Protein AF-A0A2N9APJ2-F1 (afdb_monomer_lite)

Foldseek 3Di:
DDDDDDDDDPVNVVVVVVVVVVPPDPPPVDFDDWDDDPQKTKGKFWFAWDWQALVVDVPLPDPVNLVVCVVVVARSRTRGGHTFIKIWMDHPPDIDIGDQWDCQPRHPRGPRSQVVCVVVVHHPDPPVVPPPFDQPPVVPRDGPDDDPPDDPPPPDDPPDDD

Sequence (162 aa):
MPPMLPLPTRRAVLAAGACLSILRFPEARAAAPADRVGAFTVTPLRDGHFPLEPSMIPGADSEAGRALLAQAGLPPSGPSPEPVNAFLIRRGARHGLLDAGCGTVFGPGFDRVTAALAAEGVAARPDRDRMADPPPCGPCGRPAHGRWPRPLRQCRAGASGA

Structure (mmCIF, N/CA/C/O backbone):
data_AF-A0A2N9APJ2-F1
#
_entry.id   AF-A0A2N9APJ2-F1
#
loop_
_atom_site.group_PDB
_atom_site.id
_atom_site.type_symbol
_atom_site.label_atom_id
_atom_site.label_alt_id
_atom_site.label_comp_id
_atom_site.label_asym_id
_atom_site.label_entity_id
_atom_site.label_seq_id
_atom_site.pdbx_PDB_ins_code
_atom_site.Cartn_x
_atom_site.Cartn_y
_atom_s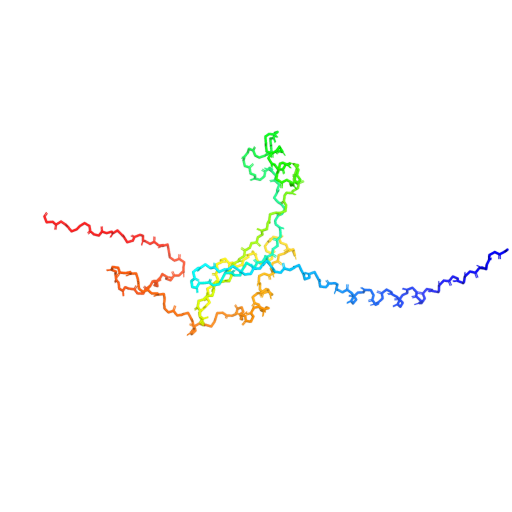ite.Cartn_z
_atom_site.occupancy
_atom_site.B_iso_or_equiv
_atom_site.auth_seq_id
_atom_site.auth_comp_id
_atom_site.auth_asym_id
_atom_site.auth_atom_id
_atom_site.pdbx_PDB_model_num
ATOM 1 N N . MET A 1 1 ? 33.949 -49.002 10.512 1.00 46.25 1 MET A N 1
ATOM 2 C CA . MET A 1 1 ? 32.726 -49.406 9.789 1.00 46.25 1 MET A CA 1
ATOM 3 C C . MET A 1 1 ? 31.596 -48.484 10.222 1.00 46.25 1 MET A C 1
ATOM 5 O O . MET A 1 1 ? 31.302 -48.485 11.412 1.00 46.25 1 MET A O 1
ATOM 9 N N . PRO A 1 2 ? 31.039 -47.637 9.343 1.00 47.94 2 PRO A N 1
ATOM 10 C CA . PRO A 1 2 ? 29.890 -46.808 9.702 1.00 47.94 2 PRO A CA 1
ATOM 11 C C . PRO A 1 2 ? 28.606 -47.661 9.746 1.00 47.94 2 PRO A C 1
ATOM 13 O O . PRO A 1 2 ? 28.452 -48.547 8.901 1.00 47.94 2 PRO A O 1
ATOM 16 N N . PRO A 1 3 ? 27.688 -47.438 10.705 1.00 60.53 3 PRO A N 1
ATOM 17 C CA . PRO A 1 3 ? 26.422 -48.163 10.753 1.00 60.53 3 PRO A CA 1
ATOM 18 C C . PRO A 1 3 ? 25.506 -47.742 9.593 1.00 60.53 3 PRO A C 1
ATOM 20 O O . PRO A 1 3 ? 25.319 -46.554 9.331 1.00 60.53 3 PRO A O 1
ATOM 23 N N . MET A 1 4 ? 24.917 -48.727 8.909 1.00 57.53 4 MET A N 1
ATOM 24 C CA . MET A 1 4 ? 23.855 -48.511 7.924 1.00 57.53 4 MET A CA 1
ATOM 25 C C . MET A 1 4 ? 22.570 -48.088 8.644 1.00 57.53 4 MET A C 1
ATOM 27 O O . MET A 1 4 ? 22.011 -48.853 9.428 1.00 57.53 4 MET A O 1
ATOM 31 N N . LEU A 1 5 ? 22.091 -46.878 8.363 1.00 64.69 5 LEU A N 1
ATOM 32 C CA . LEU A 1 5 ? 20.770 -46.427 8.796 1.00 64.69 5 LEU A CA 1
ATOM 33 C C . LEU A 1 5 ? 19.684 -47.082 7.918 1.00 64.69 5 LEU A C 1
ATOM 35 O O . LEU A 1 5 ? 19.868 -47.178 6.701 1.00 64.69 5 LEU A O 1
ATOM 39 N N . PRO A 1 6 ? 18.558 -47.536 8.496 1.00 72.19 6 PRO A N 1
ATOM 40 C CA . PRO A 1 6 ? 17.482 -48.158 7.734 1.00 72.19 6 PRO A CA 1
ATOM 41 C C . PRO A 1 6 ? 16.787 -47.144 6.817 1.00 72.19 6 PRO A C 1
ATOM 43 O O . PRO A 1 6 ? 16.498 -46.013 7.209 1.00 72.19 6 PRO A O 1
ATOM 46 N N . LEU A 1 7 ? 16.490 -47.578 5.589 1.00 69.75 7 LEU A N 1
ATOM 47 C CA . LEU A 1 7 ? 15.771 -46.782 4.596 1.00 69.75 7 LEU A CA 1
ATOM 48 C C . LEU A 1 7 ? 14.324 -46.526 5.060 1.00 69.75 7 LEU A C 1
ATOM 50 O O . LEU A 1 7 ? 13.632 -47.468 5.463 1.00 69.75 7 LEU A O 1
ATOM 54 N N . PRO A 1 8 ? 13.833 -45.276 4.996 1.00 70.31 8 PRO A N 1
ATOM 55 C CA . PRO A 1 8 ? 12.484 -44.943 5.430 1.00 70.31 8 PRO A CA 1
ATOM 56 C C . PRO A 1 8 ? 11.440 -45.606 4.525 1.00 70.31 8 PRO A C 1
ATOM 58 O O . PRO A 1 8 ? 11.545 -45.613 3.299 1.00 70.31 8 PRO A O 1
ATOM 61 N N . THR A 1 9 ? 10.399 -46.168 5.137 1.00 78.44 9 THR A N 1
ATOM 62 C CA . THR A 1 9 ? 9.324 -46.844 4.403 1.00 78.44 9 THR A CA 1
ATOM 63 C C . THR A 1 9 ? 8.399 -45.837 3.715 1.00 78.44 9 THR A C 1
ATOM 65 O O . THR A 1 9 ? 8.180 -44.726 4.198 1.00 78.44 9 THR A O 1
ATOM 68 N N . ARG A 1 10 ? 7.766 -46.248 2.608 1.00 68.56 10 ARG A N 1
ATOM 69 C CA . ARG A 1 10 ? 6.810 -45.421 1.842 1.00 68.56 10 ARG A CA 1
ATOM 70 C C . ARG A 1 10 ? 5.677 -44.841 2.707 1.00 68.56 10 ARG A C 1
ATOM 72 O O . ARG A 1 10 ? 5.189 -43.750 2.434 1.00 68.56 10 ARG A O 1
ATOM 79 N N . ARG A 1 11 ? 5.283 -45.550 3.774 1.00 66.88 11 ARG A N 1
ATOM 80 C CA . ARG A 1 11 ? 4.289 -45.085 4.759 1.00 66.88 11 ARG A CA 1
ATOM 81 C C . ARG A 1 11 ? 4.817 -43.955 5.646 1.00 66.88 11 ARG A C 1
ATOM 83 O O . ARG A 1 11 ? 4.073 -43.017 5.905 1.00 66.88 11 ARG A O 1
ATOM 90 N N . ALA A 1 12 ? 6.084 -44.010 6.059 1.00 66.44 12 ALA A N 1
ATOM 91 C CA . ALA A 1 12 ? 6.709 -42.946 6.846 1.00 66.44 12 ALA A CA 1
ATOM 92 C C . ALA A 1 12 ? 6.834 -41.639 6.042 1.00 66.44 12 ALA A C 1
ATOM 94 O O . ALA A 1 12 ? 6.592 -40.561 6.576 1.00 66.44 12 ALA A O 1
ATOM 95 N N . VAL A 1 13 ? 7.118 -41.738 4.737 1.00 67.75 13 VAL A N 1
ATOM 96 C CA . VAL A 1 13 ? 7.186 -40.577 3.831 1.00 67.75 13 VAL A CA 1
ATOM 97 C C . VAL A 1 13 ? 5.815 -39.907 3.654 1.00 67.75 13 VAL A C 1
ATOM 99 O O . VAL A 1 13 ? 5.717 -38.684 3.713 1.00 67.75 13 VAL A O 1
ATOM 102 N N . LEU A 1 14 ? 4.740 -40.688 3.491 1.00 67.56 14 LEU A N 1
ATOM 103 C CA . LEU A 1 14 ? 3.379 -40.152 3.333 1.00 67.56 14 LEU A CA 1
ATOM 104 C C . LEU A 1 14 ? 2.840 -39.499 4.617 1.00 67.56 14 LEU A C 1
ATOM 106 O O . LEU A 1 14 ? 2.198 -38.454 4.543 1.00 67.56 14 LEU A O 1
ATOM 110 N N . ALA A 1 15 ? 3.130 -40.074 5.789 1.00 62.03 15 ALA A N 1
ATOM 111 C CA . ALA A 1 15 ? 2.715 -39.508 7.074 1.00 62.03 15 ALA A CA 1
ATOM 112 C C . ALA A 1 15 ? 3.416 -38.171 7.383 1.00 62.03 15 ALA A C 1
ATOM 114 O O . ALA A 1 15 ? 2.785 -37.252 7.900 1.00 62.03 15 ALA A O 1
ATOM 115 N N . ALA A 1 16 ? 4.693 -38.029 7.013 1.00 59.81 16 ALA A N 1
ATOM 116 C CA . ALA A 1 16 ? 5.434 -36.780 7.187 1.00 59.81 16 ALA A CA 1
ATOM 117 C C . ALA A 1 16 ? 4.922 -35.647 6.270 1.00 59.81 16 ALA A C 1
ATOM 119 O O . ALA A 1 16 ? 4.908 -34.486 6.676 1.00 59.81 16 ALA A O 1
ATOM 120 N N . GLY A 1 17 ? 4.449 -35.974 5.060 1.00 59.44 17 GLY A N 1
ATOM 121 C CA . GLY A 1 17 ? 3.910 -34.993 4.110 1.00 59.44 17 GLY A CA 1
ATOM 122 C C . GLY A 1 17 ? 2.590 -34.348 4.551 1.00 59.44 17 GLY A C 1
ATOM 123 O O . GLY A 1 17 ? 2.384 -33.160 4.310 1.00 59.44 17 GLY A O 1
ATOM 124 N N . ALA A 1 18 ? 1.725 -35.092 5.249 1.00 58.78 18 ALA A N 1
ATOM 125 C CA . ALA A 1 18 ? 0.428 -34.590 5.718 1.00 58.78 18 ALA A CA 1
ATOM 126 C C . ALA A 1 18 ? 0.551 -33.518 6.820 1.00 58.78 18 ALA A C 1
ATOM 128 O O . ALA A 1 18 ? -0.299 -32.636 6.928 1.00 58.78 18 ALA A O 1
ATOM 129 N N . CYS A 1 19 ? 1.625 -33.555 7.614 1.00 52.44 19 CYS A N 1
ATOM 130 C CA . CYS A 1 19 ? 1.873 -32.561 8.662 1.00 52.44 19 CYS A CA 1
ATOM 131 C C . CYS A 1 19 ? 2.494 -31.262 8.121 1.00 52.44 19 CYS A C 1
ATOM 133 O O . CYS A 1 19 ? 2.346 -30.209 8.741 1.00 52.44 19 CYS A O 1
ATOM 135 N N . LEU A 1 20 ? 3.153 -31.302 6.955 1.00 53.88 20 LEU A N 1
ATOM 136 C CA . LEU A 1 20 ? 3.825 -30.133 6.380 1.00 53.88 20 LEU A CA 1
ATOM 137 C C . LEU A 1 20 ? 2.824 -29.074 5.881 1.00 53.88 20 LEU A C 1
ATOM 139 O O . LEU A 1 20 ? 3.114 -27.882 5.918 1.00 53.88 20 LEU A O 1
ATOM 143 N N . SER A 1 21 ? 1.610 -29.485 5.497 1.00 54.28 21 SER A N 1
ATOM 144 C CA . SER A 1 21 ? 0.533 -28.588 5.043 1.00 54.28 21 SER A CA 1
ATOM 145 C C . SER A 1 21 ? -0.063 -27.712 6.154 1.00 54.28 21 SER A C 1
ATOM 147 O O . SER A 1 21 ? -0.776 -26.753 5.860 1.00 54.28 21 SER A O 1
ATOM 149 N N . ILE A 1 22 ? 0.203 -28.041 7.423 1.00 58.25 22 ILE A N 1
ATOM 150 C CA . ILE A 1 22 ? -0.331 -27.326 8.593 1.00 58.25 22 ILE A CA 1
ATOM 151 C C . ILE A 1 22 ? 0.607 -26.185 9.017 1.00 58.25 22 ILE A C 1
ATOM 153 O O . ILE A 1 22 ? 0.180 -25.245 9.687 1.00 58.25 22 ILE A O 1
ATOM 157 N N . LEU A 1 23 ? 1.864 -26.192 8.562 1.00 49.44 23 LEU A N 1
ATOM 158 C CA . LEU A 1 23 ? 2.811 -25.103 8.794 1.00 49.44 23 LEU A CA 1
ATOM 159 C C . LEU A 1 23 ? 2.537 -23.937 7.832 1.00 49.44 23 LEU A C 1
ATOM 161 O O . LEU A 1 23 ? 3.341 -23.598 6.968 1.00 49.44 23 LEU A O 1
ATOM 165 N N . ARG A 1 24 ? 1.382 -23.288 7.998 1.00 53.56 24 ARG A N 1
ATOM 166 C CA . ARG A 1 24 ? 1.217 -21.903 7.558 1.00 53.56 24 ARG A CA 1
ATOM 167 C C . ARG A 1 24 ? 2.033 -21.046 8.510 1.00 53.56 24 ARG A C 1
ATOM 169 O O . ARG A 1 24 ? 1.577 -20.736 9.607 1.00 53.56 24 ARG A O 1
ATOM 176 N N . PHE A 1 25 ? 3.241 -20.677 8.098 1.00 48.91 25 PHE A N 1
ATOM 177 C CA . PHE A 1 25 ? 3.931 -19.571 8.742 1.00 48.91 25 PHE A CA 1
ATOM 178 C C . PHE A 1 25 ? 3.023 -18.351 8.602 1.00 48.91 25 PHE A C 1
ATOM 180 O O . PHE A 1 25 ? 2.682 -17.991 7.470 1.00 48.91 25 PHE A O 1
ATOM 187 N N . PRO A 1 26 ? 2.569 -17.732 9.704 1.00 47.62 26 PRO A N 1
ATOM 188 C CA . PRO A 1 26 ? 1.981 -16.423 9.581 1.00 47.62 26 PRO A CA 1
ATOM 189 C C . PRO A 1 26 ? 3.100 -15.549 9.029 1.00 47.62 26 PRO A C 1
ATOM 191 O O . PRO A 1 26 ? 4.076 -15.267 9.722 1.00 47.62 26 PRO A O 1
ATOM 194 N N . GLU A 1 27 ? 2.979 -15.116 7.778 1.00 50.16 27 GLU A N 1
ATOM 195 C CA . GLU A 1 27 ? 3.736 -13.966 7.308 1.00 50.16 27 GLU A CA 1
ATOM 196 C C . GLU A 1 27 ? 3.102 -12.738 7.971 1.00 50.16 27 GLU A C 1
ATOM 198 O O . GLU A 1 27 ? 2.459 -11.900 7.342 1.00 50.16 27 GLU A O 1
ATOM 203 N N . ALA A 1 28 ? 3.220 -12.678 9.302 1.00 46.41 28 ALA A N 1
ATOM 204 C CA . ALA A 1 28 ? 2.922 -11.521 10.117 1.00 46.41 28 ALA A CA 1
ATOM 205 C C . ALA A 1 28 ? 4.030 -10.515 9.832 1.00 46.41 28 ALA A C 1
ATOM 207 O O . ALA A 1 28 ? 4.947 -10.289 10.618 1.00 46.41 28 ALA A O 1
ATOM 208 N N . ARG A 1 29 ? 3.993 -9.960 8.625 1.00 54.19 29 ARG A N 1
ATOM 209 C CA . ARG A 1 29 ? 4.862 -8.867 8.248 1.00 54.19 29 ARG A CA 1
ATOM 210 C C . ARG A 1 29 ? 4.371 -7.689 9.062 1.00 54.19 29 ARG A C 1
ATOM 212 O O . ARG A 1 29 ? 3.262 -7.221 8.808 1.00 54.19 29 ARG A O 1
ATOM 219 N N . ALA A 1 30 ? 5.164 -7.299 10.062 1.00 53.09 30 ALA A N 1
ATOM 220 C CA . ALA A 1 30 ? 4.815 -6.270 11.031 1.00 53.09 30 ALA A CA 1
ATOM 221 C C . ALA A 1 30 ? 4.068 -5.124 10.336 1.00 53.09 30 ALA A C 1
ATOM 223 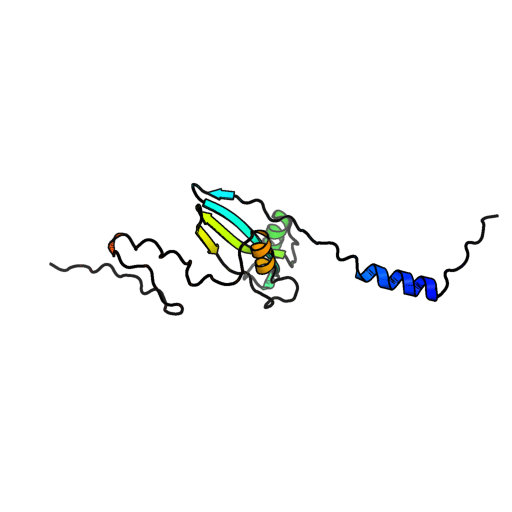O O . ALA A 1 30 ? 4.525 -4.604 9.304 1.00 53.09 30 ALA A O 1
ATOM 224 N N . ALA A 1 31 ? 2.882 -4.808 10.858 1.00 64.69 31 ALA A N 1
ATOM 225 C CA . ALA A 1 31 ? 2.186 -3.592 10.484 1.00 64.69 31 ALA A CA 1
ATOM 226 C C . ALA A 1 31 ? 3.168 -2.436 10.688 1.00 64.69 31 ALA A C 1
ATOM 228 O O . ALA A 1 31 ? 3.911 -2.420 11.676 1.00 64.69 31 ALA A O 1
ATOM 229 N N . ALA A 1 32 ? 3.234 -1.518 9.725 1.00 72.62 32 ALA A N 1
ATOM 230 C CA . ALA A 1 32 ? 4.030 -0.322 9.943 1.00 72.62 32 ALA A CA 1
ATOM 231 C C . ALA A 1 32 ? 3.459 0.413 11.174 1.00 72.62 32 ALA A C 1
ATOM 233 O O . ALA A 1 32 ? 2.242 0.378 11.391 1.00 72.62 32 ALA A O 1
ATOM 234 N N . PRO A 1 33 ? 4.324 0.986 12.029 1.00 84.31 33 PRO A N 1
ATOM 235 C CA . PRO A 1 33 ? 3.881 1.610 13.266 1.00 84.31 33 PRO A CA 1
ATOM 236 C C . PRO A 1 33 ? 2.884 2.731 12.967 1.00 84.31 33 PRO A C 1
ATOM 238 O O . PRO A 1 33 ? 2.972 3.400 11.940 1.00 84.31 33 PRO A O 1
ATOM 241 N N . ALA A 1 34 ? 1.920 2.918 13.866 1.00 92.25 34 ALA A N 1
ATOM 242 C CA . ALA A 1 34 ? 0.980 4.019 13.755 1.00 92.25 34 ALA A CA 1
ATOM 243 C C . ALA A 1 34 ? 1.656 5.341 14.137 1.00 92.25 34 ALA A C 1
ATOM 245 O O . ALA A 1 34 ? 2.321 5.430 15.172 1.00 92.25 34 ALA A O 1
ATOM 246 N N . ASP A 1 35 ? 1.402 6.378 13.347 1.00 94.94 35 ASP A N 1
ATOM 247 C CA . ASP A 1 35 ? 1.948 7.713 13.553 1.00 94.94 35 ASP A CA 1
ATOM 248 C C . ASP A 1 35 ? 0.916 8.657 14.173 1.00 94.94 35 ASP A C 1
ATOM 250 O O . ASP A 1 35 ? -0.294 8.564 13.949 1.00 94.94 35 ASP A O 1
ATOM 254 N N . ARG A 1 36 ? 1.400 9.615 14.966 1.00 97.00 36 ARG A N 1
ATOM 255 C CA . ARG A 1 36 ? 0.579 10.675 15.563 1.00 97.00 36 ARG A CA 1
ATOM 256 C C . ARG A 1 36 ? 0.704 11.950 14.740 1.00 97.00 36 ARG A C 1
ATOM 258 O O . ARG A 1 36 ? 1.784 12.520 14.639 1.00 97.00 36 ARG A O 1
ATOM 265 N N . VAL A 1 37 ? -0.423 12.447 14.235 1.00 96.19 37 VAL A N 1
ATOM 266 C CA . VAL A 1 37 ? -0.513 13.724 13.514 1.00 96.19 37 VAL A CA 1
ATOM 267 C C . VAL A 1 37 ? -1.491 14.626 14.260 1.00 96.19 37 VAL A C 1
ATOM 269 O O . VAL A 1 37 ? -2.708 14.534 14.101 1.00 96.19 37 VAL A O 1
ATOM 272 N N . GLY A 1 38 ? -0.972 15.477 15.147 1.00 96.62 38 GLY A N 1
ATOM 273 C CA . GLY A 1 38 ? -1.802 16.286 16.042 1.00 96.62 38 GLY A CA 1
ATOM 274 C C . GLY A 1 38 ? -2.732 15.418 16.902 1.00 96.62 38 GLY A C 1
ATOM 275 O O . GLY A 1 38 ? -2.275 14.591 17.689 1.00 96.62 38 GLY A O 1
ATOM 276 N N . ALA A 1 39 ? -4.047 15.602 16.746 1.00 95.38 39 ALA A N 1
ATOM 277 C CA . ALA A 1 39 ? -5.073 14.829 17.455 1.00 95.38 39 ALA A CA 1
ATOM 278 C C . ALA A 1 39 ? -5.437 13.492 16.777 1.00 95.38 39 ALA A C 1
ATOM 280 O O . ALA A 1 39 ? -6.352 12.806 17.243 1.00 95.38 39 ALA A O 1
ATOM 281 N N . PHE A 1 40 ? -4.780 13.153 15.666 1.00 96.56 40 PHE A N 1
ATOM 282 C CA . PHE A 1 40 ? -5.045 11.948 14.894 1.00 96.56 40 PHE A CA 1
ATOM 283 C C . PHE A 1 40 ? -3.990 10.873 15.158 1.00 96.56 40 PHE A C 1
ATOM 285 O O . PHE A 1 40 ? -2.805 11.174 15.303 1.00 96.56 40 PHE A O 1
ATOM 292 N N . THR A 1 41 ? -4.430 9.620 15.164 1.00 96.38 41 THR A N 1
ATOM 293 C CA . THR A 1 41 ? -3.562 8.448 15.003 1.00 96.38 41 THR A CA 1
ATOM 294 C C . THR A 1 41 ? -3.782 7.897 13.600 1.00 96.38 41 THR A C 1
ATOM 296 O O . THR A 1 41 ? -4.927 7.644 13.229 1.00 96.38 41 THR A O 1
ATOM 299 N N . VAL A 1 42 ? -2.716 7.731 12.824 1.00 96.12 42 VAL A N 1
ATOM 300 C CA . VAL A 1 42 ? -2.741 7.230 11.448 1.00 96.12 42 VAL A CA 1
ATOM 301 C C . VAL A 1 42 ? -2.018 5.890 11.417 1.00 96.12 42 VAL A C 1
ATOM 303 O O . VAL A 1 42 ? -0.815 5.834 11.645 1.00 96.12 42 VAL A O 1
ATOM 306 N N . THR A 1 43 ? -2.747 4.815 11.141 1.00 95.44 43 THR A N 1
ATOM 307 C CA . THR A 1 43 ? -2.199 3.463 11.019 1.00 95.44 43 THR A CA 1
ATOM 308 C C . THR A 1 43 ? -2.128 3.086 9.537 1.00 95.44 43 THR A C 1
ATOM 310 O O . THR A 1 43 ? -3.179 2.932 8.904 1.00 95.44 43 THR A O 1
ATOM 313 N N . PRO A 1 44 ? -0.927 2.941 8.953 1.00 95.31 44 PRO A N 1
ATOM 314 C CA . PRO A 1 44 ? -0.774 2.419 7.599 1.00 95.31 44 PRO A CA 1
ATOM 315 C C . PRO A 1 44 ? -1.149 0.932 7.539 1.00 95.31 44 PRO A C 1
ATOM 317 O O . PRO A 1 44 ? -0.683 0.114 8.331 1.00 95.31 44 PRO A O 1
ATOM 320 N N . LEU A 1 45 ? -1.968 0.571 6.557 1.00 94.06 45 LEU A N 1
ATOM 321 C CA . LEU A 1 45 ? -2.424 -0.790 6.292 1.00 94.06 45 LEU A CA 1
ATOM 322 C C . LEU A 1 45 ? -1.885 -1.227 4.929 1.00 94.06 45 LEU A C 1
ATOM 324 O O . LEU A 1 45 ? -2.225 -0.631 3.910 1.00 94.06 45 LEU A O 1
ATOM 328 N N . ARG A 1 46 ? -1.050 -2.268 4.891 1.00 94.56 46 ARG A N 1
ATOM 329 C CA . ARG A 1 46 ? -0.444 -2.749 3.640 1.00 94.56 46 ARG A CA 1
ATOM 330 C C . ARG A 1 46 ? -1.325 -3.803 2.977 1.00 94.56 46 ARG A C 1
ATOM 332 O O . ARG A 1 46 ? -1.573 -4.848 3.573 1.00 94.56 46 ARG A O 1
ATOM 339 N N . ASP A 1 47 ? -1.726 -3.552 1.735 1.00 95.25 47 ASP A N 1
ATOM 340 C CA . ASP A 1 47 ? -2.524 -4.467 0.915 1.00 95.25 47 ASP A CA 1
ATOM 341 C C . ASP A 1 47 ? -1.648 -5.530 0.236 1.00 95.25 47 ASP A C 1
ATOM 343 O O . ASP A 1 47 ? -1.915 -6.728 0.288 1.00 95.25 47 ASP A O 1
ATOM 347 N N . GLY A 1 48 ? -0.530 -5.101 -0.344 1.00 93.81 48 GLY A N 1
ATOM 348 C CA . GLY A 1 48 ? 0.375 -5.963 -1.098 1.00 93.81 48 GLY A CA 1
ATOM 349 C C . GLY A 1 48 ? 1.523 -5.176 -1.714 1.00 93.81 48 GLY A C 1
ATOM 350 O O . GLY A 1 48 ? 1.732 -4.015 -1.364 1.00 93.81 48 GLY A O 1
ATOM 351 N N . HIS A 1 49 ? 2.263 -5.821 -2.616 1.00 94.81 49 HIS A N 1
ATOM 352 C CA . HIS A 1 49 ? 3.283 -5.162 -3.431 1.00 94.81 49 HIS A CA 1
ATOM 353 C C . HIS A 1 49 ? 2.946 -5.358 -4.903 1.00 94.81 49 HIS A C 1
ATOM 355 O O . HIS A 1 49 ? 2.776 -6.490 -5.358 1.00 94.81 49 HIS A O 1
ATOM 361 N N . PHE A 1 50 ? 2.846 -4.254 -5.627 1.00 95.06 50 PHE A N 1
ATOM 362 C CA . PHE A 1 50 ? 2.669 -4.233 -7.063 1.00 95.06 50 PHE A CA 1
ATOM 363 C C . PHE A 1 50 ? 4.036 -4.372 -7.745 1.00 95.06 50 PHE A C 1
ATOM 365 O O . PHE A 1 50 ? 4.924 -3.570 -7.457 1.00 95.06 50 PHE A O 1
ATOM 372 N N . PRO A 1 51 ? 4.237 -5.383 -8.613 1.00 95.12 51 PRO A N 1
ATOM 373 C CA . PRO A 1 51 ? 5.484 -5.559 -9.346 1.00 95.12 51 PRO A CA 1
ATOM 374 C C . PRO A 1 51 ? 5.534 -4.553 -10.501 1.00 95.12 51 PRO A C 1
ATOM 376 O O . PRO A 1 51 ? 5.124 -4.844 -11.623 1.00 95.12 51 PRO A O 1
ATOM 379 N N . LEU A 1 52 ? 5.987 -3.340 -10.205 1.00 95.06 52 LEU A N 1
ATOM 380 C CA . LEU A 1 52 ? 6.046 -2.254 -11.170 1.00 95.06 52 LEU A CA 1
ATOM 381 C C . LEU A 1 52 ? 7.238 -2.454 -12.109 1.00 95.06 52 LEU A C 1
ATOM 383 O O . LEU A 1 52 ? 8.391 -2.346 -11.685 1.00 95.06 52 LEU A O 1
ATOM 387 N N . GLU A 1 53 ? 6.971 -2.695 -13.390 1.00 96.88 53 GLU A N 1
ATOM 388 C CA . GLU A 1 53 ? 8.030 -2.716 -14.402 1.00 96.88 53 GLU A CA 1
ATOM 389 C C . GLU A 1 53 ? 8.369 -1.290 -14.858 1.00 96.88 53 GLU A C 1
ATOM 391 O O . GLU A 1 53 ? 7.450 -0.499 -15.099 1.00 96.88 53 GLU A O 1
ATOM 396 N N . PRO A 1 54 ? 9.656 -0.948 -15.065 1.00 95.94 54 PRO A N 1
ATOM 397 C CA . PRO A 1 54 ? 10.053 0.356 -15.596 1.00 95.94 54 PRO A CA 1
ATOM 398 C C . PRO A 1 54 ? 9.346 0.719 -16.908 1.00 95.94 54 PRO A C 1
ATOM 400 O O . PRO A 1 54 ? 9.009 1.877 -17.129 1.00 95.94 54 PRO A O 1
ATOM 403 N N . SER A 1 55 ? 9.030 -0.266 -17.752 1.00 96.00 55 SER A N 1
ATOM 404 C CA . SER A 1 55 ? 8.295 -0.055 -19.005 1.00 96.00 55 SER A CA 1
ATOM 405 C C . SER A 1 55 ? 6.861 0.465 -18.814 1.00 96.00 55 SER A C 1
ATOM 407 O O . SER A 1 55 ? 6.259 0.944 -19.773 1.00 96.00 55 SER A O 1
ATOM 409 N N . MET A 1 56 ? 6.293 0.377 -17.605 1.00 95.62 56 MET A N 1
ATOM 410 C CA . MET A 1 56 ? 4.967 0.921 -17.281 1.00 95.62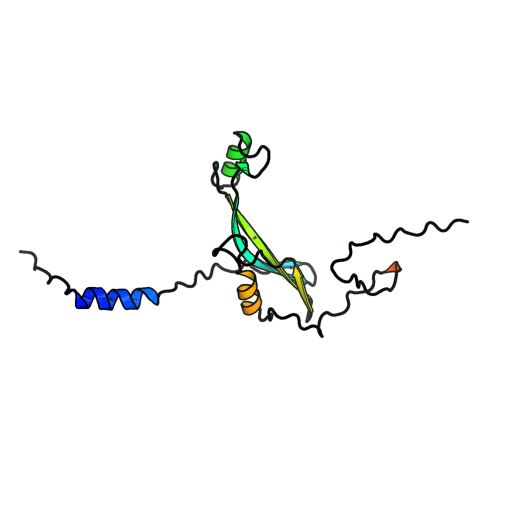 56 MET A CA 1
ATOM 411 C C . MET A 1 56 ? 4.995 2.433 -17.014 1.00 95.62 56 MET A C 1
ATOM 413 O O . MET A 1 56 ? 3.947 3.077 -17.070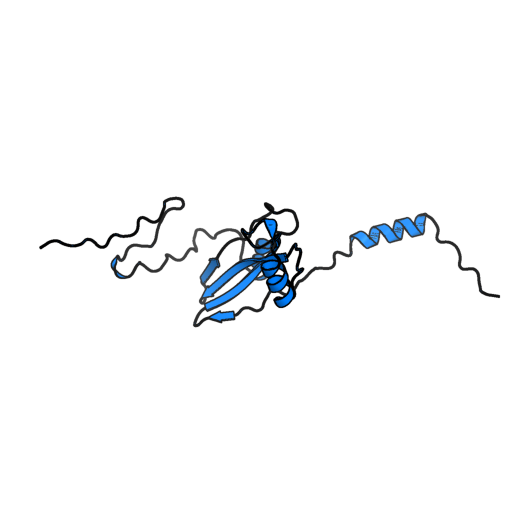 1.00 95.62 56 MET A O 1
ATOM 417 N N . ILE A 1 57 ? 6.169 3.007 -16.724 1.00 93.88 57 ILE A N 1
ATOM 418 C CA . ILE A 1 57 ? 6.341 4.441 -16.480 1.00 93.88 57 ILE A CA 1
ATOM 419 C C . ILE A 1 57 ? 7.053 5.065 -17.687 1.00 93.88 57 ILE A C 1
ATOM 421 O O . ILE A 1 57 ? 8.189 4.695 -17.993 1.00 93.88 57 ILE A O 1
ATOM 425 N N . PRO A 1 58 ? 6.440 6.050 -18.368 1.00 94.12 58 PRO A N 1
ATOM 426 C CA . PRO A 1 58 ? 7.081 6.737 -19.482 1.00 94.12 58 PRO A CA 1
ATOM 427 C C . PRO A 1 58 ? 8.474 7.272 -19.117 1.00 94.12 58 PRO A C 1
ATOM 429 O O . PRO A 1 58 ? 8.627 8.053 -18.181 1.00 94.12 58 PRO A O 1
ATOM 432 N N . GLY A 1 59 ? 9.492 6.845 -19.869 1.00 91.81 59 GLY A N 1
ATOM 433 C CA . GLY A 1 59 ? 10.887 7.269 -19.690 1.00 91.81 59 GLY A CA 1
ATOM 434 C C . GLY A 1 59 ? 11.672 6.545 -18.588 1.00 91.81 59 GLY A C 1
ATOM 435 O O . GLY A 1 59 ? 12.879 6.773 -18.470 1.00 91.81 59 GLY A O 1
ATOM 436 N N . ALA A 1 60 ? 11.043 5.660 -17.807 1.00 94.38 60 ALA A N 1
ATOM 437 C CA . ALA A 1 60 ? 11.731 4.947 -16.731 1.00 94.38 60 ALA A CA 1
ATOM 438 C C . ALA A 1 60 ? 12.578 3.763 -17.228 1.00 94.38 60 ALA A C 1
ATOM 440 O O . ALA A 1 60 ? 13.595 3.458 -16.607 1.00 94.38 60 ALA A O 1
ATOM 441 N N . ASP A 1 61 ? 12.239 3.146 -18.366 1.00 96.00 61 ASP A N 1
ATOM 442 C CA . ASP A 1 61 ? 13.129 2.186 -19.038 1.00 96.00 61 ASP A CA 1
ATOM 443 C C . ASP A 1 61 ? 14.246 2.909 -19.811 1.00 96.00 61 ASP A C 1
ATOM 445 O O . ASP A 1 61 ? 14.277 2.999 -21.038 1.00 96.00 61 ASP A O 1
ATOM 449 N N . SER A 1 62 ? 15.150 3.516 -19.051 1.00 96.88 62 SER A N 1
ATOM 450 C CA . SER A 1 62 ? 16.303 4.258 -19.544 1.00 96.88 62 SER A CA 1
ATOM 451 C C . SER A 1 62 ? 17.496 4.042 -18.620 1.00 96.88 62 SER A C 1
ATOM 453 O O . SER A 1 62 ? 17.359 3.565 -17.494 1.00 96.88 62 SER A O 1
ATOM 455 N N . GLU A 1 63 ? 18.696 4.402 -19.073 1.00 97.69 63 GLU A N 1
ATOM 456 C CA . GLU A 1 63 ? 19.893 4.333 -18.228 1.00 97.69 63 GLU A CA 1
ATOM 457 C C . GLU A 1 63 ? 19.749 5.180 -16.954 1.00 97.69 63 GLU A C 1
ATOM 459 O O . GLU A 1 63 ? 20.069 4.710 -15.862 1.00 97.69 63 GLU A O 1
ATOM 464 N N . ALA A 1 64 ? 19.174 6.380 -17.079 1.00 97.12 64 ALA A N 1
ATOM 465 C CA . ALA A 1 64 ? 18.884 7.250 -15.945 1.00 97.12 64 ALA A CA 1
ATOM 466 C C . ALA A 1 64 ? 17.877 6.615 -14.969 1.00 97.12 64 ALA A C 1
ATOM 468 O O . ALA A 1 64 ? 18.091 6.659 -13.759 1.00 97.12 64 ALA A O 1
ATOM 469 N N . GLY A 1 65 ? 16.816 5.977 -15.476 1.00 95.94 65 GLY A N 1
ATOM 470 C CA . GLY A 1 65 ? 15.836 5.274 -14.642 1.00 95.94 65 GLY A CA 1
ATOM 471 C C . GLY A 1 65 ? 16.447 4.104 -13.867 1.00 95.94 65 GLY A C 1
ATOM 472 O O . GLY A 1 65 ? 16.265 4.007 -12.653 1.00 95.94 65 GLY A O 1
ATOM 473 N N . ARG A 1 66 ? 17.267 3.277 -14.531 1.00 96.94 66 ARG A N 1
ATOM 474 C CA . ARG A 1 66 ? 18.014 2.190 -13.872 1.00 96.94 66 ARG A CA 1
ATOM 475 C C . ARG A 1 66 ? 18.943 2.718 -12.779 1.00 96.94 66 ARG A C 1
ATOM 477 O O . ARG A 1 66 ? 19.019 2.125 -11.705 1.00 96.94 66 ARG A O 1
ATOM 484 N N . ALA A 1 67 ? 19.624 3.838 -13.027 1.00 97.50 67 ALA A N 1
ATOM 485 C CA . ALA A 1 67 ? 20.491 4.472 -12.038 1.00 97.50 67 ALA A CA 1
ATOM 486 C C . ALA A 1 67 ? 19.709 4.996 -10.820 1.00 97.50 67 ALA A C 1
ATOM 488 O O . ALA A 1 67 ? 20.189 4.854 -9.698 1.00 97.50 67 ALA A O 1
ATOM 489 N N . LEU A 1 68 ? 18.510 5.561 -11.015 1.00 96.56 68 LEU A N 1
ATOM 490 C CA . LEU A 1 68 ? 17.637 6.008 -9.921 1.00 96.56 68 LEU A CA 1
ATOM 491 C C . LEU A 1 68 ? 17.131 4.834 -9.073 1.00 96.56 68 LEU A C 1
ATOM 493 O O . LEU A 1 68 ? 17.200 4.898 -7.847 1.00 96.56 68 LEU A O 1
ATOM 497 N N . LEU A 1 69 ? 16.681 3.745 -9.706 1.00 95.69 69 LEU A N 1
ATOM 498 C CA . LEU A 1 69 ? 16.264 2.530 -8.997 1.00 95.69 69 LEU A CA 1
ATOM 499 C C . LEU A 1 69 ? 17.426 1.924 -8.199 1.00 95.69 69 LEU A C 1
ATOM 501 O O . LEU A 1 69 ? 17.265 1.623 -7.019 1.00 95.69 69 LEU A O 1
ATOM 505 N N . ALA A 1 70 ? 18.618 1.838 -8.798 1.00 96.88 70 ALA A N 1
ATOM 506 C CA . ALA A 1 70 ? 19.818 1.373 -8.108 1.00 96.88 70 ALA A CA 1
ATOM 507 C C . ALA A 1 70 ? 20.169 2.250 -6.892 1.00 96.88 70 ALA A C 1
ATOM 509 O O . ALA A 1 70 ? 20.457 1.725 -5.817 1.00 96.88 70 ALA A O 1
ATOM 510 N N . GLN A 1 71 ? 20.108 3.580 -7.037 1.00 97.81 71 GLN A N 1
ATOM 511 C CA . GLN A 1 71 ? 20.345 4.529 -5.940 1.00 97.81 71 GLN A CA 1
ATOM 512 C C . GLN A 1 71 ? 19.329 4.376 -4.803 1.00 97.81 71 GLN A C 1
ATOM 514 O O . GLN A 1 71 ? 19.686 4.539 -3.638 1.00 97.81 71 GLN A O 1
ATOM 519 N N . ALA A 1 72 ? 18.084 4.027 -5.127 1.00 95.75 72 ALA A N 1
ATOM 520 C CA . ALA A 1 72 ? 17.037 3.739 -4.152 1.00 95.75 72 ALA A CA 1
ATOM 521 C C . ALA A 1 72 ? 17.153 2.336 -3.515 1.00 95.75 72 ALA A C 1
ATOM 523 O O . ALA A 1 72 ? 16.342 1.989 -2.658 1.00 95.75 72 ALA A O 1
ATOM 524 N N . GLY A 1 73 ? 18.135 1.519 -3.918 1.00 96.38 73 GLY A N 1
ATOM 525 C CA . GLY A 1 73 ? 18.288 0.137 -3.452 1.00 96.38 73 GLY A CA 1
ATOM 526 C C . GLY A 1 73 ? 17.252 -0.833 -4.034 1.00 96.38 73 GLY A C 1
ATOM 527 O O . GLY A 1 73 ? 17.016 -1.896 -3.461 1.00 96.38 73 GLY A O 1
ATOM 528 N N . LEU A 1 74 ? 16.621 -0.469 -5.152 1.00 95.88 74 LEU A N 1
ATOM 529 C CA . LEU A 1 74 ? 15.604 -1.251 -5.854 1.00 95.88 74 LEU A CA 1
ATOM 530 C C . LEU A 1 74 ? 16.216 -1.998 -7.055 1.00 95.88 74 LEU A C 1
ATOM 532 O O . LEU A 1 74 ? 17.280 -1.605 -7.544 1.00 95.88 74 LEU A O 1
ATOM 536 N N . PRO A 1 75 ? 15.563 -3.063 -7.568 1.00 95.88 75 PRO A N 1
ATOM 537 C CA . PRO A 1 75 ? 16.016 -3.770 -8.766 1.00 95.88 75 PRO A CA 1
ATOM 538 C C . PRO A 1 75 ? 16.125 -2.810 -9.964 1.00 95.88 75 PRO A C 1
ATOM 540 O O . PRO A 1 75 ? 15.100 -2.290 -10.406 1.00 95.88 75 PRO A O 1
ATOM 543 N N . PRO A 1 76 ? 17.327 -2.574 -10.531 1.00 95.50 76 PRO A N 1
ATOM 544 C CA . PRO A 1 76 ? 17.497 -1.551 -11.563 1.00 95.50 76 PRO A CA 1
ATOM 545 C C . PRO A 1 76 ? 16.678 -1.824 -12.825 1.00 95.50 76 PRO A C 1
ATOM 547 O O . PRO A 1 76 ? 16.182 -0.898 -13.449 1.00 95.50 76 PRO A O 1
ATOM 550 N N . SER A 1 77 ? 16.522 -3.095 -13.193 1.00 94.75 77 SER A N 1
ATOM 551 C CA . SER A 1 77 ? 15.751 -3.546 -14.356 1.00 94.75 77 SER A CA 1
ATOM 552 C C . SER A 1 77 ? 14.320 -3.972 -14.018 1.00 94.75 77 SER A C 1
ATOM 554 O O . SER A 1 77 ? 13.667 -4.567 -14.866 1.00 94.75 77 SER A O 1
ATOM 556 N N . GLY A 1 78 ? 13.853 -3.711 -12.796 1.00 93.62 78 GLY A N 1
ATOM 557 C CA . GLY A 1 78 ? 12.544 -4.155 -12.332 1.00 93.62 78 GLY A CA 1
ATOM 558 C C . GLY A 1 78 ? 12.404 -5.672 -12.104 1.00 93.62 78 GLY A C 1
ATOM 559 O O . GLY A 1 78 ? 13.381 -6.422 -12.232 1.00 93.62 78 GLY A O 1
ATOM 560 N N . PRO A 1 79 ? 11.190 -6.107 -11.716 1.00 95.56 79 PRO A N 1
ATOM 561 C CA . PRO A 1 79 ? 10.117 -5.242 -11.220 1.00 95.56 79 PRO A CA 1
ATOM 562 C C . PRO A 1 79 ? 10.481 -4.625 -9.860 1.00 95.56 79 PRO A C 1
ATOM 564 O O . PRO A 1 79 ? 11.069 -5.281 -8.998 1.00 95.56 79 PRO A O 1
ATOM 567 N N . SER A 1 80 ? 10.111 -3.361 -9.653 1.00 94.81 80 SER A N 1
ATOM 568 C CA . SER A 1 80 ? 10.185 -2.714 -8.340 1.00 94.81 80 SER A CA 1
ATOM 569 C C . SER A 1 80 ? 8.983 -3.141 -7.483 1.00 94.81 80 SER A C 1
ATOM 571 O O . SER A 1 80 ? 7.852 -3.103 -7.975 1.00 94.81 80 SER A O 1
ATOM 573 N N . PRO A 1 81 ? 9.175 -3.576 -6.224 1.00 94.69 81 PRO A N 1
ATOM 574 C CA . PRO A 1 81 ? 8.080 -3.995 -5.354 1.00 94.69 81 PRO A CA 1
ATOM 575 C C . PRO A 1 81 ? 7.395 -2.787 -4.695 1.00 94.69 81 PRO A C 1
ATOM 577 O O . PRO A 1 81 ? 7.684 -2.445 -3.548 1.00 94.69 81 PRO A O 1
ATOM 580 N N . GLU A 1 82 ? 6.445 -2.166 -5.390 1.00 94.19 82 GLU A N 1
ATOM 581 C CA . GLU A 1 82 ? 5.763 -0.965 -4.899 1.00 94.19 82 GLU A CA 1
ATOM 582 C C . GLU A 1 82 ? 4.655 -1.305 -3.893 1.00 94.19 82 GLU A C 1
ATOM 584 O O . GLU A 1 82 ? 3.725 -2.043 -4.230 1.00 94.19 82 GLU A O 1
ATOM 589 N N . PRO A 1 83 ? 4.692 -0.794 -2.651 1.00 94.50 83 PRO A N 1
ATOM 590 C CA . PRO A 1 83 ? 3.675 -1.109 -1.658 1.00 94.50 83 PRO A CA 1
ATOM 591 C C . PRO A 1 83 ? 2.340 -0.431 -1.994 1.00 94.50 83 PRO A C 1
ATOM 593 O O . PRO A 1 83 ? 2.260 0.787 -2.145 1.00 94.50 83 PRO A O 1
ATOM 596 N N . VAL A 1 84 ? 1.263 -1.215 -2.020 1.00 95.50 84 VAL A N 1
ATOM 597 C CA . VAL A 1 84 ? -0.112 -0.702 -2.071 1.00 95.50 84 VAL A CA 1
ATOM 598 C C . VAL A 1 84 ? -0.619 -0.580 -0.641 1.00 95.50 84 VAL A C 1
ATOM 600 O O . VAL A 1 84 ? -0.633 -1.567 0.097 1.00 95.50 84 VAL A O 1
ATOM 603 N N . ASN A 1 85 ? -1.021 0.625 -0.244 1.00 94.75 85 ASN A N 1
ATOM 604 C CA . ASN A 1 85 ? -1.420 0.928 1.126 1.00 94.75 85 ASN A CA 1
ATOM 605 C C . ASN A 1 85 ? -2.822 1.544 1.186 1.00 94.75 85 ASN A C 1
ATOM 607 O O . ASN A 1 85 ? -3.259 2.219 0.260 1.00 94.75 85 ASN A O 1
ATOM 611 N N . ALA A 1 86 ? -3.480 1.344 2.320 1.00 95.12 86 ALA A N 1
ATOM 612 C CA . ALA A 1 86 ? -4.600 2.137 2.808 1.00 95.12 86 ALA A CA 1
ATOM 613 C C . ALA A 1 86 ? -4.227 2.723 4.181 1.00 95.12 86 ALA A C 1
ATOM 615 O O . ALA A 1 86 ? -3.232 2.315 4.784 1.00 95.12 86 ALA A O 1
ATOM 616 N N . PHE A 1 87 ? -5.015 3.660 4.707 1.00 96.12 87 PHE A N 1
ATOM 617 C CA . PHE A 1 87 ? -4.730 4.286 6.002 1.00 96.12 87 PHE A CA 1
ATOM 618 C C . PHE A 1 87 ? -5.965 4.330 6.893 1.00 96.12 87 PHE A C 1
ATOM 620 O O . PHE A 1 87 ? -6.975 4.948 6.551 1.00 96.12 87 PHE A O 1
ATOM 627 N N . LEU A 1 88 ? -5.859 3.730 8.079 1.00 95.00 88 LEU A N 1
ATOM 628 C CA . LEU A 1 88 ? -6.838 3.892 9.147 1.00 95.00 88 LEU A CA 1
ATOM 629 C C . LEU A 1 88 ? -6.503 5.153 9.944 1.00 95.00 88 LEU A C 1
ATOM 631 O O . LEU A 1 88 ? -5.439 5.264 10.543 1.00 95.00 88 LEU A O 1
ATOM 635 N N . ILE A 1 89 ? -7.432 6.099 9.989 1.00 95.69 89 ILE A N 1
ATOM 636 C CA . ILE A 1 89 ? -7.266 7.385 10.665 1.00 95.69 89 ILE A CA 1
ATOM 637 C C . ILE A 1 89 ? -8.226 7.434 11.848 1.00 95.69 89 ILE A C 1
ATOM 639 O O . ILE A 1 89 ? -9.437 7.310 11.686 1.00 95.69 89 ILE A O 1
ATOM 643 N N . ARG A 1 90 ? -7.707 7.648 13.056 1.00 94.25 90 ARG A N 1
ATOM 644 C CA . ARG A 1 90 ? -8.497 7.703 14.293 1.00 94.25 90 ARG A CA 1
ATOM 645 C C . ARG A 1 90 ? -8.426 9.079 14.931 1.00 94.25 90 ARG A C 1
ATOM 647 O O . ARG A 1 90 ? -7.349 9.655 15.046 1.00 94.25 90 ARG A O 1
ATOM 654 N N . ARG A 1 91 ? -9.567 9.570 15.423 1.00 94.25 91 ARG A N 1
ATOM 655 C CA . ARG A 1 91 ? -9.661 10.754 16.295 1.00 94.25 91 ARG A CA 1
ATOM 656 C C . ARG A 1 91 ? -10.693 10.501 17.389 1.00 94.25 91 ARG A C 1
ATOM 658 O O . ARG A 1 91 ? -11.899 10.614 17.161 1.00 94.25 91 ARG A O 1
ATOM 665 N N . GLY A 1 92 ? -10.217 10.173 18.588 1.00 89.69 92 GLY A N 1
ATOM 666 C CA . GLY A 1 92 ? -11.083 9.737 19.686 1.00 89.69 92 GLY A CA 1
ATOM 667 C C . GLY A 1 92 ? -11.843 8.463 19.307 1.00 89.69 92 GLY A C 1
ATOM 668 O O . GLY A 1 92 ? -11.231 7.474 18.910 1.00 89.69 92 GLY A O 1
ATOM 669 N N . ALA A 1 93 ? -13.174 8.503 19.392 1.00 85.81 93 ALA A N 1
ATOM 670 C CA . ALA A 1 93 ? -14.048 7.382 19.037 1.00 85.81 93 ALA A CA 1
ATOM 671 C C . ALA A 1 93 ? -14.399 7.294 17.538 1.00 85.81 93 ALA A C 1
ATOM 673 O O . ALA A 1 93 ? -15.144 6.400 17.149 1.00 85.81 93 ALA A O 1
ATOM 674 N N . ARG A 1 94 ? -13.917 8.231 16.708 1.00 87.69 94 ARG A N 1
ATOM 675 C CA . ARG A 1 94 ? -14.180 8.252 15.264 1.00 87.69 94 ARG A CA 1
ATOM 676 C C . ARG A 1 94 ? -13.042 7.613 14.483 1.00 87.69 94 ARG A C 1
ATOM 678 O O . ARG A 1 94 ? -11.870 7.824 14.811 1.00 87.69 94 ARG A O 1
ATOM 685 N N . HIS A 1 95 ? -13.412 6.936 13.401 1.00 90.50 95 HIS A N 1
ATOM 686 C CA . HIS A 1 95 ? -12.507 6.292 12.458 1.00 90.50 95 HIS A CA 1
ATOM 687 C C . HIS A 1 95 ? -12.840 6.751 11.044 1.00 90.50 95 HIS A C 1
ATOM 689 O O . HIS A 1 95 ? -14.008 6.870 10.683 1.00 90.50 95 HIS A O 1
ATOM 695 N N . GLY A 1 96 ? -11.808 7.007 10.255 1.00 92.06 96 GLY A N 1
ATOM 696 C CA . GLY A 1 96 ? -11.881 7.175 8.813 1.00 92.06 96 GLY A CA 1
ATOM 697 C C . GLY A 1 96 ? -10.936 6.184 8.152 1.00 92.06 96 GLY A C 1
ATOM 698 O O . GLY A 1 96 ? -9.917 5.815 8.734 1.00 92.06 96 GLY A O 1
ATOM 699 N N . LEU A 1 97 ? -11.283 5.760 6.946 1.00 94.44 97 LEU A N 1
ATOM 700 C CA . LEU A 1 97 ? -10.420 4.950 6.103 1.00 94.44 97 LEU A CA 1
ATOM 701 C C . LEU A 1 97 ? -10.119 5.749 4.831 1.00 94.44 97 LEU A C 1
ATOM 703 O O . LEU A 1 97 ? -11.045 6.229 4.175 1.00 94.44 97 LEU A O 1
ATOM 707 N N . LEU A 1 98 ? -8.835 5.914 4.520 1.00 94.75 98 LEU A N 1
ATOM 708 C CA . LEU A 1 98 ? -8.357 6.464 3.255 1.00 94.75 98 LEU A CA 1
ATOM 709 C C . LEU A 1 98 ? -7.866 5.307 2.379 1.00 94.75 98 LEU A C 1
ATOM 711 O O . LEU A 1 98 ? -6.984 4.560 2.805 1.00 94.75 98 LEU A O 1
ATOM 715 N N . ASP A 1 99 ? -8.446 5.187 1.184 1.00 94.69 99 ASP A N 1
ATOM 716 C CA . ASP A 1 99 ? -8.327 4.044 0.265 1.00 94.69 99 ASP A CA 1
ATOM 717 C C . ASP A 1 99 ? -8.756 2.694 0.868 1.00 94.69 99 ASP A C 1
ATOM 719 O O . ASP A 1 99 ? -9.083 2.587 2.043 1.00 94.69 99 ASP A O 1
ATOM 723 N N . ALA A 1 100 ? -8.836 1.644 0.050 1.00 92.56 100 ALA A N 1
ATOM 724 C CA . ALA A 1 100 ? -9.320 0.329 0.492 1.00 92.56 100 ALA A CA 1
ATOM 725 C C . ALA A 1 100 ? -8.502 -0.844 -0.073 1.00 92.56 100 ALA A C 1
ATOM 727 O O . ALA A 1 100 ? -8.970 -1.980 -0.078 1.00 92.56 100 ALA A O 1
ATOM 728 N N . GLY A 1 101 ? -7.286 -0.572 -0.557 1.00 92.75 101 GLY A N 1
ATOM 729 C CA . GLY A 1 101 ? -6.519 -1.544 -1.333 1.00 92.75 101 GLY A CA 1
ATOM 730 C C . GLY A 1 101 ? -7.151 -1.815 -2.701 1.00 92.75 101 GLY A C 1
ATOM 731 O O . GLY A 1 101 ? -7.980 -1.043 -3.187 1.00 92.75 101 GLY A O 1
ATOM 732 N N . CYS A 1 102 ? -6.746 -2.913 -3.333 1.00 93.69 102 CYS A N 1
ATOM 733 C CA . CYS A 1 102 ? -7.209 -3.309 -4.668 1.00 93.69 102 CYS A CA 1
ATOM 734 C C . CYS A 1 102 ? -8.060 -4.591 -4.674 1.00 93.69 102 CYS A C 1
ATOM 736 O O . CYS A 1 102 ? -8.425 -5.089 -5.744 1.00 93.69 102 CYS A O 1
ATOM 738 N N . GLY A 1 103 ? -8.376 -5.139 -3.495 1.00 91.06 103 GLY A N 1
ATOM 739 C CA . GLY A 1 103 ? -8.970 -6.468 -3.379 1.00 91.06 103 GLY A CA 1
ATOM 740 C C . GLY A 1 103 ? -8.100 -7.494 -4.105 1.00 91.06 103 GLY A C 1
ATOM 741 O O . GLY A 1 103 ? -6.881 -7.491 -3.978 1.00 91.06 103 GLY A O 1
ATOM 742 N N . THR A 1 104 ? -8.712 -8.348 -4.919 1.00 91.12 104 THR A N 1
ATOM 743 C CA . THR A 1 104 ? -7.999 -9.388 -5.677 1.00 91.12 104 THR A CA 1
ATOM 744 C C . THR A 1 104 ? -7.688 -9.000 -7.124 1.00 91.12 104 THR A C 1
ATOM 746 O O . THR A 1 104 ? -7.228 -9.844 -7.892 1.00 91.12 104 THR A O 1
ATOM 749 N N . VAL A 1 105 ? -7.909 -7.738 -7.520 1.00 94.00 105 VAL A N 1
ATOM 750 C CA . VAL A 1 105 ? -7.766 -7.286 -8.921 1.00 94.00 105 VAL A CA 1
ATOM 751 C C . VAL A 1 105 ? -6.348 -7.505 -9.458 1.00 94.00 105 VAL A C 1
ATOM 753 O O . VAL A 1 105 ? -6.187 -7.894 -10.612 1.00 94.00 105 VAL A O 1
ATOM 756 N N . PHE A 1 106 ? -5.322 -7.327 -8.621 1.00 90.69 106 PHE A N 1
ATOM 757 C CA . PHE A 1 106 ? -3.920 -7.566 -8.988 1.00 90.69 106 PHE A CA 1
ATOM 758 C C . PHE A 1 106 ? -3.409 -8.967 -8.604 1.00 90.69 106 PHE A C 1
ATOM 760 O O . PHE A 1 106 ? -2.206 -9.227 -8.619 1.00 90.69 106 PHE A O 1
ATOM 767 N N . GLY A 1 107 ? -4.316 -9.896 -8.287 1.00 91.00 107 GLY A N 1
ATOM 768 C CA . GLY A 1 107 ? -4.003 -11.290 -7.988 1.00 91.00 107 GLY A CA 1
ATOM 769 C C . GLY A 1 107 ? -3.935 -11.619 -6.491 1.00 91.00 107 GLY A C 1
ATOM 770 O O . GLY A 1 107 ? -4.256 -10.793 -5.637 1.00 91.00 107 GLY A O 1
ATOM 771 N N . PRO A 1 108 ? -3.518 -12.849 -6.142 1.00 92.06 108 PRO A N 1
ATOM 772 C CA . PRO A 1 108 ? -3.628 -13.389 -4.782 1.00 92.06 108 PRO A CA 1
ATOM 773 C C . PRO A 1 108 ? -2.656 -12.763 -3.768 1.00 92.06 108 PRO A C 1
ATOM 775 O O . PRO A 1 108 ? -2.718 -13.077 -2.583 1.00 92.06 108 PRO A O 1
ATOM 778 N N . GLY A 1 109 ? -1.736 -11.904 -4.216 1.00 91.00 109 GLY A N 1
ATOM 779 C CA . GLY A 1 109 ? -0.787 -11.197 -3.353 1.00 91.00 109 GLY A CA 1
ATOM 780 C C . GLY A 1 109 ? -1.363 -9.972 -2.631 1.00 91.00 109 GLY A C 1
ATOM 781 O O . GLY A 1 109 ? -0.603 -9.319 -1.911 1.00 91.00 109 GLY A O 1
ATOM 782 N N . PHE A 1 110 ? -2.649 -9.668 -2.828 1.00 94.19 110 PHE A N 1
ATOM 783 C CA . PHE A 1 110 ? -3.356 -8.477 -2.340 1.00 94.19 110 PHE A CA 1
ATOM 784 C C . PHE A 1 110 ? -4.546 -8.842 -1.429 1.00 94.19 110 PHE A C 1
ATOM 786 O O . PHE A 1 110 ? -4.591 -9.954 -0.904 1.00 94.19 110 PHE A O 1
ATOM 793 N N . ASP A 1 111 ? -5.475 -7.905 -1.204 1.00 93.00 111 ASP A N 1
ATOM 794 C CA . ASP A 1 111 ? -6.637 -8.022 -0.304 1.00 93.00 111 ASP A CA 1
ATOM 795 C C . ASP A 1 111 ? -6.267 -8.200 1.180 1.00 93.00 111 ASP A C 1
ATOM 797 O O . ASP A 1 111 ? -6.948 -8.871 1.960 1.00 93.00 111 ASP A O 1
ATOM 801 N N . ARG A 1 112 ? -5.157 -7.592 1.613 1.00 93.88 112 ARG A N 1
ATOM 802 C CA . ARG A 1 112 ? -4.717 -7.673 3.017 1.00 93.88 112 ARG A CA 1
ATOM 803 C C . ARG A 1 112 ? -5.281 -6.564 3.896 1.00 93.88 112 ARG A C 1
ATOM 805 O O . ARG A 1 112 ? -5.285 -6.719 5.119 1.00 93.88 112 ARG A O 1
ATOM 812 N N . VAL A 1 113 ? -5.809 -5.483 3.313 1.00 92.44 113 VAL A N 1
ATOM 813 C CA . VAL A 1 113 ? -6.397 -4.365 4.080 1.00 92.44 113 VAL A CA 1
ATOM 814 C C . VAL A 1 113 ? -7.567 -4.836 4.946 1.00 92.44 113 VAL A C 1
ATOM 816 O O . VAL A 1 113 ? -7.660 -4.444 6.108 1.00 92.44 113 VAL A O 1
ATOM 819 N N . THR A 1 114 ? -8.416 -5.727 4.430 1.00 89.62 114 THR A N 1
ATOM 820 C CA . THR A 1 114 ? -9.574 -6.266 5.162 1.00 89.62 114 THR A CA 1
ATOM 821 C C . THR A 1 114 ? -9.152 -6.980 6.450 1.00 89.62 114 THR A C 1
ATOM 823 O O . THR A 1 114 ? -9.701 -6.722 7.523 1.00 89.62 114 THR A O 1
ATOM 826 N N . ALA A 1 115 ? -8.139 -7.846 6.364 1.00 89.50 115 ALA A N 1
ATOM 827 C CA . ALA A 1 115 ? -7.602 -8.552 7.524 1.00 89.50 115 ALA A CA 1
ATOM 828 C C . ALA A 1 115 ? -6.891 -7.599 8.501 1.00 89.50 115 ALA A C 1
ATOM 830 O O . ALA A 1 115 ? -7.031 -7.747 9.715 1.00 89.50 115 ALA A O 1
ATOM 831 N N . ALA A 1 116 ? -6.173 -6.596 7.985 1.00 91.69 116 ALA A N 1
ATOM 832 C CA . ALA A 1 116 ? -5.500 -5.595 8.807 1.00 91.69 116 ALA A CA 1
ATOM 833 C C . ALA A 1 116 ? -6.500 -4.727 9.596 1.00 91.69 116 ALA A C 1
ATOM 835 O O . ALA A 1 116 ? -6.310 -4.502 10.787 1.00 91.69 116 ALA A O 1
ATOM 836 N N . LEU A 1 117 ? -7.612 -4.315 8.979 1.00 91.38 117 LEU A N 1
ATOM 837 C CA . LEU A 1 117 ? -8.696 -3.605 9.670 1.00 91.38 117 LEU A CA 1
ATOM 838 C C . LEU A 1 117 ? -9.318 -4.440 10.790 1.00 91.38 117 LEU A C 1
ATOM 840 O O . LEU A 1 117 ? -9.563 -3.922 11.880 1.00 91.38 117 LEU A O 1
ATOM 844 N N . ALA A 1 118 ? -9.532 -5.734 10.548 1.00 89.81 118 ALA A N 1
ATOM 845 C CA . ALA A 1 118 ? -10.053 -6.635 11.568 1.00 89.81 118 ALA A CA 1
ATOM 846 C C . ALA A 1 118 ? -9.096 -6.759 12.768 1.00 89.81 118 ALA A C 1
ATOM 848 O O . ALA A 1 118 ? -9.556 -6.772 13.910 1.00 89.81 118 ALA A O 1
ATOM 849 N N . ALA A 1 119 ? -7.780 -6.782 12.529 1.00 89.81 119 ALA A N 1
ATOM 850 C CA . ALA A 1 119 ? -6.768 -6.781 13.589 1.00 89.81 119 ALA A CA 1
ATOM 851 C C . ALA A 1 119 ? -6.777 -5.482 14.422 1.00 89.81 119 ALA A C 1
ATOM 853 O O . ALA A 1 119 ? -6.513 -5.519 15.620 1.00 89.81 119 ALA A O 1
ATOM 854 N N . GLU A 1 120 ? -7.169 -4.357 13.818 1.00 88.19 120 GLU A N 1
ATOM 855 C CA . GLU A 1 120 ? -7.390 -3.065 14.492 1.00 88.19 120 GLU A CA 1
ATOM 856 C C . GLU A 1 120 ? -8.760 -2.967 15.203 1.00 88.19 120 GLU A C 1
ATOM 858 O O . GLU A 1 120 ? -9.132 -1.912 15.735 1.00 88.19 120 GLU A O 1
ATOM 863 N N . GLY A 1 121 ? -9.543 -4.053 15.202 1.00 88.69 121 GLY A N 1
ATOM 864 C CA . GLY A 1 121 ? -10.885 -4.105 15.783 1.00 88.69 121 GLY A CA 1
ATOM 865 C C . GLY A 1 121 ? -11.934 -3.325 14.984 1.00 88.69 121 GLY A C 1
ATOM 866 O O . GLY A 1 121 ? -12.980 -2.968 15.527 1.00 88.69 121 GLY A O 1
ATOM 867 N N . VAL A 1 122 ? -11.665 -3.033 13.708 1.00 86.31 122 VAL A N 1
ATOM 868 C CA . VAL A 1 122 ? -12.584 -2.337 12.804 1.00 86.31 122 VAL A CA 1
ATOM 869 C C . VAL A 1 122 ? -13.300 -3.368 11.934 1.00 86.31 122 VAL A C 1
ATOM 871 O O . VAL A 1 122 ? -12.682 -4.077 11.142 1.00 86.31 122 VAL A O 1
ATOM 874 N N . ALA A 1 123 ? -14.624 -3.457 12.063 1.00 74.12 123 ALA A N 1
ATOM 875 C CA . ALA A 1 123 ? -15.419 -4.315 11.192 1.00 74.12 123 ALA A CA 1
ATOM 876 C C . ALA A 1 123 ? -15.450 -3.741 9.764 1.00 74.12 123 ALA A C 1
ATOM 878 O O . ALA A 1 123 ? -15.744 -2.565 9.569 1.00 74.12 123 ALA A O 1
ATOM 879 N N . ALA A 1 124 ? -15.221 -4.589 8.756 1.00 59.50 124 ALA A N 1
ATOM 880 C CA . ALA A 1 124 ? -15.259 -4.209 7.337 1.00 59.50 124 ALA A CA 1
ATOM 881 C C . ALA A 1 124 ? -16.658 -3.781 6.844 1.00 59.50 124 ALA A C 1
ATOM 883 O O . ALA A 1 124 ? -16.810 -3.256 5.741 1.00 59.50 124 ALA A O 1
ATOM 884 N N . ARG A 1 125 ? -17.704 -4.000 7.651 1.00 49.62 125 ARG A N 1
ATOM 885 C CA . ARG A 1 125 ? -19.054 -3.539 7.339 1.00 49.62 125 ARG A CA 1
ATOM 886 C C . ARG A 1 125 ? -19.184 -2.073 7.758 1.00 49.62 125 ARG A C 1
ATOM 888 O O . ARG A 1 125 ? -18.974 -1.784 8.934 1.00 49.62 125 ARG A O 1
ATOM 895 N N . PRO A 1 126 ? -19.595 -1.160 6.861 1.00 43.00 126 PRO A N 1
ATOM 896 C CA . PRO A 1 126 ? -19.946 0.183 7.281 1.00 43.00 126 PRO A CA 1
ATOM 897 C C . PRO A 1 126 ? -21.132 0.077 8.239 1.00 43.00 126 PRO A C 1
ATOM 899 O O . PRO A 1 126 ? -22.222 -0.364 7.858 1.00 43.00 126 PRO A O 1
ATOM 902 N N . ASP A 1 127 ? -20.901 0.459 9.490 1.00 40.78 127 ASP A N 1
ATOM 903 C CA . ASP A 1 127 ? -21.955 0.827 10.420 1.00 40.78 127 ASP A CA 1
ATOM 904 C C . ASP A 1 127 ? -22.613 2.075 9.812 1.00 40.78 127 ASP A C 1
ATOM 906 O O . ASP A 1 127 ? -22.107 3.193 9.936 1.00 40.78 127 ASP A O 1
ATOM 910 N N . ARG A 1 128 ? -23.673 1.866 9.015 1.00 41.69 128 ARG A N 1
ATOM 911 C CA . ARG A 1 128 ? -24.405 2.938 8.312 1.00 41.69 128 ARG A CA 1
ATOM 912 C C . ARG A 1 128 ? -24.921 4.001 9.284 1.00 41.69 128 ARG A C 1
ATOM 914 O O . ARG A 1 128 ? -25.172 5.123 8.859 1.00 41.69 128 ARG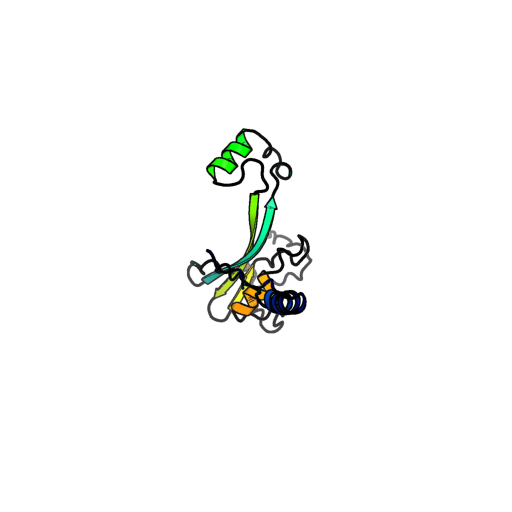 A O 1
ATOM 921 N N . ASP A 1 129 ? -24.983 3.656 10.564 1.00 40.91 129 ASP A N 1
ATOM 922 C CA . ASP A 1 129 ? -25.501 4.484 11.639 1.00 40.91 129 ASP A CA 1
ATOM 923 C C . ASP A 1 129 ? -24.387 5.276 12.360 1.00 40.91 129 ASP A C 1
ATOM 925 O O . ASP A 1 129 ? -24.673 6.100 13.226 1.00 40.91 129 ASP A O 1
ATOM 929 N N . ARG A 1 130 ? -23.107 5.072 11.993 1.00 41.81 130 ARG A N 1
ATOM 930 C CA . ARG A 1 130 ? -21.936 5.692 12.648 1.00 41.81 130 ARG A CA 1
ATOM 931 C C . ARG A 1 130 ? -21.043 6.545 11.758 1.00 41.81 130 ARG A C 1
ATOM 933 O O . ARG A 1 130 ? -20.016 7.033 12.243 1.00 41.81 130 ARG A O 1
ATOM 940 N N . MET A 1 131 ? -21.414 6.789 10.500 1.00 40.44 131 MET A N 1
ATOM 941 C CA . MET A 1 131 ? -20.798 7.886 9.754 1.00 40.44 131 MET A CA 1
ATOM 942 C C . MET A 1 131 ? -21.230 9.189 10.431 1.00 40.44 131 MET A C 1
ATOM 944 O O . MET A 1 131 ? -22.282 9.735 10.123 1.00 40.44 131 MET A O 1
ATOM 948 N N . ALA A 1 132 ? -20.452 9.638 11.420 1.00 45.28 132 ALA A N 1
ATOM 949 C CA . ALA A 1 132 ? -20.643 10.943 12.025 1.00 45.28 132 ALA A CA 1
ATOM 950 C C . ALA A 1 132 ? -20.697 11.957 10.885 1.00 45.28 132 ALA A C 1
ATOM 952 O O . ALA A 1 132 ? -19.778 11.975 10.059 1.00 45.28 132 ALA A O 1
ATOM 953 N N . ASP A 1 133 ? -21.770 12.748 10.834 1.00 44.62 133 ASP A N 1
ATOM 954 C CA . ASP A 1 133 ? -21.921 13.769 9.810 1.00 44.62 133 ASP A CA 1
ATOM 955 C C . ASP A 1 133 ? -20.611 14.563 9.704 1.00 44.62 133 ASP A C 1
ATOM 957 O O . ASP A 1 133 ? -20.064 14.999 10.733 1.00 44.62 133 ASP A O 1
ATOM 961 N N . PRO A 1 134 ? -20.046 14.709 8.492 1.00 46.59 134 PRO A N 1
ATOM 962 C CA . PRO A 1 134 ? -18.864 15.530 8.316 1.00 46.59 134 PRO A CA 1
ATOM 963 C C . PRO A 1 134 ? -19.179 16.937 8.840 1.00 46.59 134 PRO A C 1
ATOM 965 O O . PRO A 1 134 ? -20.299 17.422 8.633 1.00 46.59 134 PRO A O 1
ATOM 968 N N . PRO A 1 135 ? -18.226 17.602 9.524 1.00 47.69 135 PRO A N 1
ATOM 969 C CA . PRO A 1 135 ? -18.444 18.967 9.979 1.00 47.69 135 PRO A CA 1
ATOM 970 C C . PRO A 1 135 ? -18.887 19.820 8.782 1.00 47.69 135 PRO A C 1
ATOM 972 O O . PRO 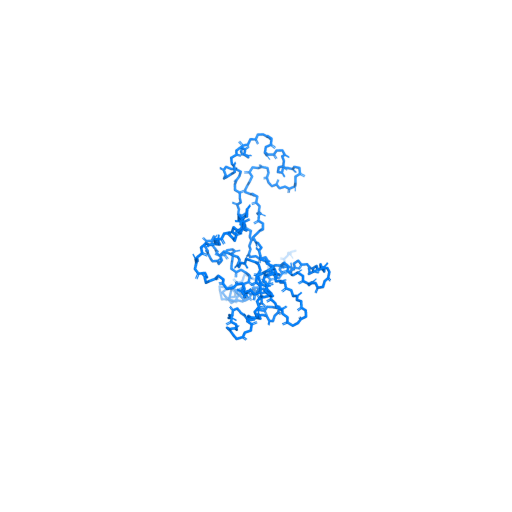A 1 135 ? -18.379 19.612 7.672 1.00 47.69 135 PRO A O 1
ATOM 975 N N . PRO A 1 136 ? -19.848 20.740 8.968 1.00 53.94 136 PRO A N 1
ATOM 976 C CA . PRO A 1 136 ? -20.348 21.541 7.865 1.00 53.94 136 PRO A CA 1
ATOM 977 C C . PRO A 1 136 ? -19.190 22.279 7.196 1.00 53.94 136 PRO A C 1
ATOM 979 O O . PRO A 1 136 ? -18.252 22.734 7.856 1.00 53.94 136 PRO A O 1
ATOM 982 N N . CYS A 1 137 ? -19.266 22.421 5.875 1.00 49.66 137 CYS A N 1
ATOM 983 C CA . CYS A 1 137 ? -18.389 23.338 5.164 1.00 49.66 137 CYS A CA 1
ATOM 984 C C . CYS A 1 137 ? -18.570 24.736 5.776 1.00 49.66 137 CYS A C 1
ATOM 986 O O . CYS A 1 137 ? -19.671 25.283 5.727 1.00 49.66 137 CYS A O 1
ATOM 988 N N . GLY A 1 138 ? -17.511 25.285 6.384 1.00 62.59 138 GLY A N 1
ATOM 989 C CA . GLY A 1 138 ? -17.567 26.499 7.213 1.00 62.59 138 GLY A CA 1
ATOM 990 C C . GLY A 1 138 ? -18.517 27.592 6.698 1.00 62.59 138 GLY A C 1
ATOM 991 O O . GLY A 1 138 ? -19.507 27.877 7.363 1.00 62.59 138 GLY A O 1
ATOM 992 N N . PRO A 1 139 ? -18.298 28.163 5.502 1.00 51.03 139 PRO A N 1
ATOM 993 C CA . PRO A 1 139 ? -19.112 29.279 5.019 1.00 51.03 139 PRO A CA 1
ATOM 994 C C . PRO A 1 139 ? -20.534 28.894 4.579 1.00 51.03 139 PRO A C 1
ATOM 996 O O . PRO A 1 139 ? -21.369 29.778 4.418 1.00 51.03 139 PRO A O 1
ATOM 999 N N . CYS A 1 140 ? -20.830 27.610 4.351 1.00 54.78 140 CYS A N 1
ATOM 1000 C CA . CYS A 1 140 ? -22.108 27.182 3.777 1.00 54.78 140 CYS A CA 1
ATOM 1001 C C . CYS A 1 140 ? -23.054 26.474 4.745 1.00 54.78 140 CYS A C 1
ATOM 1003 O O . CYS A 1 140 ? -24.222 26.315 4.392 1.00 54.78 140 CYS A O 1
ATOM 1005 N N . GLY A 1 141 ? -22.598 26.021 5.919 1.00 52.88 141 GLY A N 1
ATOM 1006 C CA . GLY A 1 141 ? -23.457 25.382 6.929 1.00 52.88 141 GLY A CA 1
ATOM 1007 C C . GLY A 1 141 ? -24.171 24.102 6.464 1.00 52.88 141 GLY A C 1
ATOM 1008 O O . GLY A 1 141 ? -24.961 23.531 7.210 1.00 52.88 141 GLY A O 1
ATOM 1009 N N . ARG A 1 142 ? -23.917 23.639 5.233 1.00 47.75 142 ARG A N 1
ATOM 1010 C CA . ARG A 1 142 ? -24.523 22.440 4.658 1.00 47.75 142 ARG A CA 1
ATOM 1011 C C . ARG A 1 142 ? -23.710 21.222 5.083 1.00 47.75 142 ARG A C 1
ATOM 1013 O O . ARG A 1 142 ? -22.475 21.298 5.080 1.00 47.75 142 ARG A O 1
ATOM 1020 N N . PRO A 1 143 ? -24.361 20.094 5.402 1.00 49.66 143 PRO A N 1
ATOM 1021 C CA . PRO A 1 143 ? -23.626 18.859 5.596 1.00 49.66 143 PRO A CA 1
ATOM 1022 C C . PRO A 1 143 ? -22.984 18.470 4.259 1.00 49.66 143 PRO A C 1
ATOM 1024 O O . PRO A 1 143 ? -23.565 18.688 3.193 1.00 49.66 143 PRO A O 1
ATOM 1027 N N . ALA A 1 144 ? -21.762 17.937 4.297 1.00 51.62 144 ALA A N 1
ATOM 1028 C CA . ALA A 1 144 ? -20.976 17.618 3.102 1.00 51.62 144 ALA A CA 1
ATOM 1029 C C . ALA A 1 144 ? -21.501 16.370 2.355 1.00 51.62 144 ALA A C 1
ATOM 1031 O O . ALA A 1 144 ? -20.730 15.537 1.884 1.00 51.62 144 ALA A O 1
ATOM 1032 N N . HIS A 1 145 ? -22.821 16.203 2.255 1.00 48.12 145 HIS A N 1
ATOM 1033 C CA . HIS A 1 145 ? -23.446 15.119 1.514 1.00 48.12 145 HIS A CA 1
ATOM 1034 C C . HIS A 1 145 ? -23.342 15.362 0.003 1.00 48.12 145 HIS A C 1
ATOM 1036 O O . HIS A 1 145 ? -24.228 15.917 -0.642 1.00 48.12 145 HIS A O 1
ATOM 1042 N N . GLY A 1 146 ? -22.254 14.874 -0.588 1.00 36.78 146 GLY A N 1
ATOM 1043 C CA . GLY A 1 146 ? -22.256 14.400 -1.965 1.00 36.78 146 GLY A CA 1
ATOM 1044 C C . GLY A 1 146 ? -22.629 12.921 -1.969 1.00 36.78 146 GLY A C 1
ATOM 1045 O O . GLY A 1 146 ? -21.868 12.090 -1.485 1.00 36.78 146 GLY A O 1
ATOM 1046 N N . ARG A 1 147 ? -23.799 12.565 -2.510 1.00 36.34 147 ARG A N 1
ATOM 1047 C CA . ARG A 1 147 ? -24.115 11.164 -2.821 1.00 36.34 147 ARG A CA 1
ATOM 1048 C C . ARG A 1 147 ? -23.111 10.694 -3.877 1.00 36.34 147 ARG A C 1
ATOM 1050 O O . ARG A 1 147 ? -23.158 11.163 -5.016 1.00 36.34 147 ARG A O 1
ATOM 1057 N N . TRP A 1 148 ? -22.215 9.782 -3.515 1.00 32.12 148 TRP A N 1
ATOM 1058 C CA . TRP A 1 148 ? -21.416 9.049 -4.500 1.00 32.12 148 TRP A CA 1
ATOM 1059 C C . TRP A 1 148 ? -22.390 8.371 -5.489 1.00 32.12 148 TRP A C 1
ATOM 1061 O O . TRP A 1 148 ? -23.374 7.783 -5.024 1.00 32.12 148 TRP A O 1
ATOM 1071 N N . PRO A 1 149 ? -22.236 8.498 -6.824 1.00 40.66 149 PRO A N 1
ATOM 1072 C CA . PRO A 1 149 ? -21.042 8.878 -7.581 1.00 40.66 149 PRO A CA 1
ATOM 1073 C C . PRO A 1 149 ? -21.179 10.232 -8.316 1.00 40.66 149 PRO A C 1
ATOM 1075 O O . PRO A 1 149 ? -20.831 10.336 -9.491 1.00 40.66 149 PRO A O 1
ATOM 1078 N N . ARG A 1 150 ? -21.750 11.280 -7.703 1.00 34.03 150 ARG A N 1
ATOM 1079 C CA . ARG A 1 150 ? -21.841 12.584 -8.389 1.00 34.03 150 ARG A CA 1
ATOM 1080 C C . ARG A 1 150 ? -20.548 13.396 -8.226 1.00 34.03 150 ARG A C 1
ATOM 1082 O O . ARG A 1 150 ? -20.094 13.550 -7.094 1.00 34.03 150 ARG A O 1
ATOM 1089 N N . PRO A 1 151 ? -19.976 13.948 -9.316 1.00 30.89 151 PRO A N 1
ATOM 1090 C CA . PRO A 1 151 ? -18.773 14.766 -9.236 1.00 30.89 151 PRO A CA 1
ATOM 1091 C C . PRO A 1 151 ? -19.024 16.003 -8.370 1.00 30.89 151 PRO A C 1
ATOM 1093 O O . PRO A 1 151 ? -20.101 16.607 -8.429 1.00 30.89 151 PRO A O 1
ATOM 1096 N N . LEU A 1 152 ? -18.013 16.373 -7.580 1.00 40.53 152 LEU A N 1
ATOM 1097 C CA . LEU A 1 152 ? -17.971 17.612 -6.810 1.00 40.53 152 LEU A CA 1
ATOM 1098 C C . LEU A 1 152 ? -18.174 18.786 -7.778 1.00 40.53 152 LEU A C 1
ATOM 1100 O O . LEU A 1 152 ? -17.242 19.208 -8.460 1.00 40.53 152 LEU A O 1
ATOM 1104 N N . ARG A 1 153 ? -19.391 19.336 -7.862 1.00 39.84 153 ARG A N 1
ATOM 1105 C CA . ARG A 1 153 ? -19.542 20.689 -8.401 1.00 39.84 153 ARG A CA 1
ATOM 1106 C C . ARG A 1 153 ? -18.802 21.590 -7.424 1.00 39.84 153 ARG A C 1
ATOM 1108 O O . ARG A 1 153 ? -19.235 21.731 -6.284 1.00 39.84 153 ARG A O 1
ATOM 1115 N N . GLN A 1 154 ? -17.674 22.149 -7.855 1.00 43.56 154 GLN A N 1
ATOM 1116 C CA . GLN A 1 154 ? -17.024 23.238 -7.135 1.00 43.56 154 GLN A CA 1
ATOM 1117 C C . GLN A 1 154 ? -18.094 24.286 -6.824 1.00 43.56 154 GLN A C 1
ATOM 1119 O O . GLN A 1 154 ? -18.775 24.770 -7.733 1.00 43.56 154 GLN A O 1
ATOM 1124 N N . CYS A 1 155 ? -18.268 24.602 -5.541 1.00 45.12 155 CYS A N 1
ATOM 1125 C CA . CYS A 1 155 ? -19.028 25.764 -5.116 1.00 45.12 155 CYS A CA 1
ATOM 1126 C C . CYS A 1 155 ? -18.354 26.989 -5.743 1.00 45.12 155 CYS A C 1
ATOM 1128 O O . CYS A 1 155 ? -17.363 27.486 -5.215 1.00 45.12 155 CYS A O 1
ATOM 1130 N N . ARG A 1 156 ? -18.842 27.456 -6.898 1.00 40.62 156 ARG A N 1
ATOM 1131 C CA . ARG A 1 156 ? -18.477 28.783 -7.391 1.00 40.62 156 ARG A CA 1
ATOM 1132 C C . ARG A 1 156 ? -18.971 29.766 -6.339 1.00 40.62 156 ARG A C 1
ATOM 1134 O O . ARG A 1 156 ? -20.172 29.818 -6.076 1.00 40.62 156 ARG A O 1
ATOM 1141 N N . ALA A 1 157 ? -18.047 30.498 -5.721 1.00 41.91 157 ALA A N 1
ATOM 1142 C CA . ALA A 1 157 ? -18.389 31.688 -4.965 1.00 41.91 157 ALA A CA 1
ATOM 1143 C C . ALA A 1 157 ? -19.234 32.567 -5.893 1.00 41.91 157 ALA A C 1
ATOM 1145 O O . ALA A 1 157 ? -18.792 32.927 -6.986 1.00 41.91 157 ALA A O 1
ATOM 1146 N N . GLY A 1 158 ? -20.484 32.816 -5.506 1.00 37.41 158 GLY A N 1
ATOM 1147 C CA . GLY A 1 158 ? -21.306 33.796 -6.189 1.00 37.41 158 GLY A CA 1
ATOM 1148 C C . GLY A 1 158 ? -20.603 35.136 -6.063 1.00 37.41 158 GLY A C 1
ATOM 1149 O O . GLY A 1 158 ? -20.527 35.684 -4.969 1.00 37.41 158 GLY A O 1
ATOM 1150 N N . ALA A 1 159 ? -20.064 35.643 -7.169 1.00 39.31 159 ALA A N 1
ATOM 1151 C CA . ALA A 1 159 ? -19.834 37.066 -7.300 1.00 39.31 159 ALA A CA 1
ATOM 1152 C C . ALA A 1 159 ? -21.217 37.725 -7.209 1.00 39.31 159 ALA A C 1
ATOM 1154 O O . ALA A 1 159 ? -22.023 37.615 -8.134 1.00 39.31 159 ALA A O 1
ATOM 1155 N N . SER A 1 160 ? -21.532 38.319 -6.058 1.00 39.91 160 SER A N 1
ATOM 1156 C CA . SER A 1 160 ? -22.664 39.227 -5.946 1.00 39.91 160 SER A CA 1
ATOM 1157 C C . SER A 1 160 ? -22.295 40.491 -6.711 1.00 39.91 160 SER A C 1
ATOM 1159 O O . SER A 1 160 ? -21.384 41.214 -6.307 1.00 39.91 160 SER A O 1
ATOM 1161 N N . GLY A 1 161 ? -22.975 40.722 -7.829 1.00 38.78 161 GLY A N 1
ATOM 1162 C CA . GLY A 1 161 ? -23.015 42.042 -8.433 1.00 38.78 161 GLY A CA 1
ATOM 1163 C C . GLY A 1 161 ? -23.697 43.025 -7.484 1.00 38.78 161 GLY A C 1
ATOM 1164 O O . GLY A 1 161 ? -24.726 42.703 -6.885 1.00 38.78 161 GLY A O 1
ATOM 1165 N N . ALA A 1 162 ? -23.096 44.202 -7.378 1.00 36.00 162 ALA A N 1
ATOM 1166 C CA . ALA A 1 162 ? -23.757 45.481 -7.190 1.00 36.00 162 ALA A CA 1
ATOM 1167 C C . ALA A 1 162 ? -23.085 46.450 -8.168 1.00 36.00 162 ALA A C 1
ATOM 1169 O O . ALA A 1 162 ? -21.841 46.352 -8.301 1.00 36.00 162 ALA A O 1
#

Radius of gyration: 25.85 Å; chains: 1; bounding box: 58×95×39 Å

InterPro domains:
  IPR036866 Ribonuclease Z/Hydroxyacylglutathione hydrolase-like [G3DSA:3.60.15.10] (28-126)

Secondary structure (DSSP, 8-state):
-PPPPPPPPHHHHHHHHHHHTT--------PPPPEEETTEEEEEEEEEEEEE-GGGSTTTSSHHHHHHHHHTTS-TTS-EEEEEEEEEEEETTEEEEE----TTTT-TT---HHHHHHHTT--SS--TT--PPPPPPTTT-------TTS------------

pLDDT: mean 74.97, std 22.52, range [30.89, 97.81]

Organism: Methylorubrum extorquens (NCBI:txid408)